Protein AF-A0A800IJS1-F1 (afdb_monomer)

Structure (mmCIF, N/CA/C/O backbone):
data_AF-A0A800IJS1-F1
#
_entry.id   AF-A0A800IJS1-F1
#
loop_
_atom_site.group_PDB
_atom_site.id
_atom_site.type_symbol
_atom_site.label_atom_id
_atom_site.label_alt_id
_atom_site.label_comp_id
_atom_site.label_asym_id
_atom_site.label_entity_id
_atom_site.label_seq_id
_atom_site.pdbx_PDB_ins_code
_atom_site.Cartn_x
_atom_site.Cartn_y
_atom_site.Cartn_z
_atom_site.occupancy
_atom_site.B_iso_or_equiv
_atom_site.auth_seq_id
_atom_site.auth_comp_id
_atom_site.auth_asym_id
_atom_site.auth_atom_id
_atom_site.pdbx_PDB_model_num
ATOM 1 N N . MET A 1 1 ? 24.158 -1.581 7.066 1.00 62.97 1 MET A N 1
ATOM 2 C CA . MET A 1 1 ? 23.705 -1.532 5.658 1.00 62.97 1 MET A CA 1
ATOM 3 C C . MET A 1 1 ? 22.192 -1.663 5.660 1.00 62.97 1 MET A C 1
ATOM 5 O O . MET A 1 1 ? 21.713 -2.561 6.341 1.00 62.97 1 MET A O 1
ATOM 9 N N . LYS A 1 2 ? 21.444 -0.762 5.008 1.00 78.00 2 LYS A N 1
ATOM 10 C CA . LYS A 1 2 ? 19.976 -0.873 4.943 1.00 78.00 2 LYS A CA 1
ATOM 11 C C . LYS A 1 2 ? 19.574 -1.868 3.871 1.00 78.00 2 LYS A C 1
ATOM 13 O O . LYS A 1 2 ? 20.180 -1.899 2.805 1.00 78.00 2 LYS A O 1
ATOM 18 N N . GLN A 1 3 ? 18.594 -2.695 4.190 1.00 82.25 3 GLN A N 1
ATOM 19 C CA . GLN A 1 3 ? 18.134 -3.783 3.342 1.00 82.25 3 GLN A CA 1
ATOM 20 C C . GLN A 1 3 ? 16.615 -3.747 3.241 1.00 82.25 3 GLN A C 1
ATOM 22 O O . GLN A 1 3 ? 15.943 -3.192 4.114 1.00 82.25 3 GLN A O 1
ATOM 27 N N . ILE A 1 4 ? 16.086 -4.373 2.197 1.00 83.12 4 ILE A N 1
ATOM 28 C CA . ILE A 1 4 ? 14.656 -4.581 2.003 1.00 83.12 4 ILE A CA 1
ATOM 29 C C . ILE A 1 4 ? 14.383 -6.044 1.655 1.00 83.12 4 ILE A C 1
ATOM 31 O O . ILE A 1 4 ? 15.203 -6.693 1.009 1.00 83.12 4 ILE A O 1
ATOM 35 N N . LYS A 1 5 ? 13.265 -6.581 2.150 1.00 77.31 5 LYS A N 1
ATOM 36 C CA . LYS A 1 5 ? 12.743 -7.895 1.772 1.00 77.31 5 LYS A CA 1
ATOM 37 C C . LYS A 1 5 ? 11.704 -7.713 0.682 1.00 77.31 5 LYS A C 1
ATOM 39 O O . LYS A 1 5 ? 10.753 -6.957 0.892 1.00 77.31 5 LYS A O 1
ATOM 44 N N . ASN A 1 6 ? 11.855 -8.455 -0.405 1.00 77.12 6 ASN A N 1
ATOM 45 C CA . ASN A 1 6 ? 10.901 -8.459 -1.504 1.00 77.12 6 ASN A CA 1
ATOM 46 C C . ASN A 1 6 ? 9.979 -9.663 -1.360 1.00 77.12 6 ASN A C 1
ATOM 48 O O . ASN A 1 6 ? 10.431 -10.794 -1.178 1.00 77.12 6 ASN A O 1
ATOM 52 N N . PHE A 1 7 ? 8.679 -9.406 -1.412 1.00 81.81 7 PHE A N 1
ATOM 53 C CA . PHE A 1 7 ? 7.652 -10.430 -1.418 1.00 81.81 7 PHE A CA 1
ATOM 54 C C . PHE A 1 7 ? 6.857 -10.335 -2.710 1.00 81.81 7 PHE A C 1
ATOM 56 O O . PHE A 1 7 ? 6.497 -9.242 -3.153 1.00 81.81 7 PHE A O 1
ATOM 63 N N . VAL A 1 8 ? 6.556 -11.495 -3.282 1.00 81.94 8 VAL A N 1
ATOM 64 C CA . VAL A 1 8 ? 5.794 -11.612 -4.518 1.00 81.94 8 VAL A CA 1
ATOM 65 C C . VAL A 1 8 ? 4.477 -12.333 -4.261 1.00 81.94 8 VAL A C 1
ATOM 67 O O . VAL A 1 8 ? 4.431 -13.363 -3.583 1.00 81.94 8 VAL A O 1
ATOM 70 N N . PHE A 1 9 ? 3.397 -11.792 -4.812 1.00 79.75 9 PHE A N 1
ATOM 71 C CA . PHE A 1 9 ? 2.074 -12.396 -4.798 1.00 79.75 9 PHE A CA 1
ATOM 72 C C . PHE A 1 9 ? 1.589 -12.576 -6.238 1.00 79.75 9 PHE A C 1
ATOM 74 O O . PHE A 1 9 ? 1.430 -11.605 -6.978 1.00 79.75 9 PHE A O 1
ATOM 81 N N . ASN A 1 10 ? 1.376 -13.826 -6.649 1.00 80.19 10 ASN A N 1
ATOM 82 C CA . ASN A 1 10 ? 0.852 -14.133 -7.980 1.00 80.19 10 ASN A CA 1
ATOM 83 C C . ASN A 1 10 ? -0.671 -13.961 -7.968 1.00 80.19 10 ASN A C 1
ATOM 85 O O . ASN A 1 10 ? -1.360 -14.610 -7.185 1.00 80.19 10 ASN A O 1
ATOM 89 N N . LEU A 1 11 ? -1.207 -13.107 -8.842 1.00 73.75 11 LEU A N 1
ATOM 90 C CA . LEU A 1 11 ? -2.621 -12.712 -8.835 1.00 73.75 11 LEU A CA 1
ATOM 91 C C . LEU A 1 11 ? -3.512 -13.509 -9.807 1.00 73.75 11 LEU A 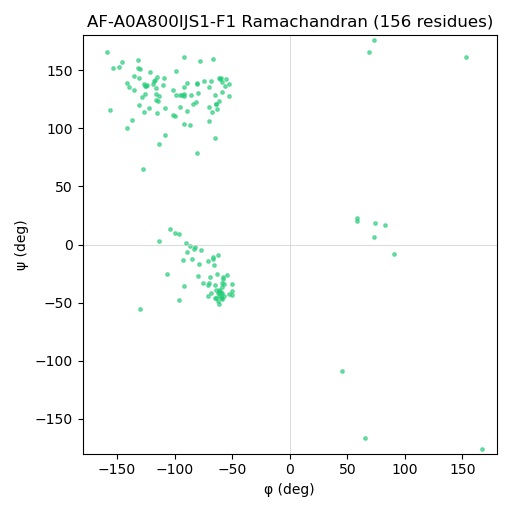C 1
ATOM 93 O O . LEU A 1 11 ? -4.679 -13.148 -9.987 1.00 73.75 11 LEU A O 1
ATOM 97 N N . ARG A 1 12 ? -2.998 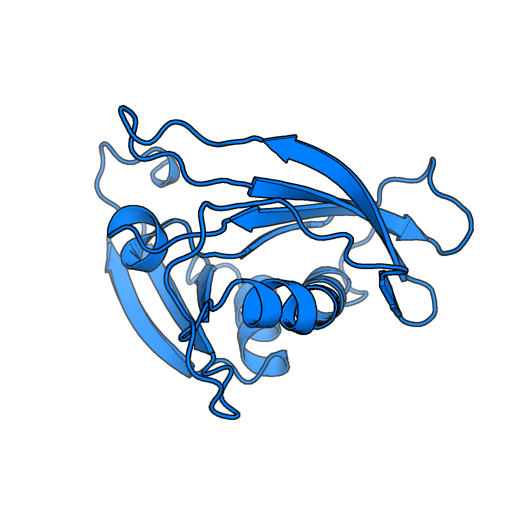-14.583 -10.418 1.00 70.81 12 ARG A N 1
ATOM 98 C CA . ARG A 1 12 ? -3.615 -15.281 -11.563 1.00 70.81 12 ARG A CA 1
ATOM 99 C C . ARG A 1 12 ? -4.997 -15.898 -11.305 1.00 70.81 12 ARG A C 1
ATOM 101 O O . ARG A 1 12 ? -5.116 -16.814 -10.505 1.00 70.81 12 ARG A O 1
ATOM 108 N N . ASP A 1 13 ? -5.954 -15.472 -12.135 1.00 50.06 13 ASP A N 1
ATOM 109 C CA . ASP A 1 13 ? -6.695 -16.306 -13.098 1.00 50.06 13 ASP A CA 1
ATOM 110 C C . ASP A 1 13 ? -6.601 -15.589 -14.463 1.00 50.06 13 ASP A C 1
ATOM 112 O O . ASP A 1 13 ? -6.815 -14.378 -14.541 1.00 50.06 13 ASP A O 1
ATOM 116 N N . ARG A 1 14 ? -6.161 -16.279 -15.527 1.00 49.00 14 ARG A N 1
ATOM 117 C CA . ARG A 1 14 ? -5.741 -15.635 -16.792 1.00 49.00 14 ARG A CA 1
ATOM 118 C C . ARG A 1 14 ? -6.900 -14.913 -17.497 1.00 49.00 14 ARG A C 1
ATOM 120 O O . ARG A 1 14 ? -7.832 -15.560 -17.964 1.00 49.00 14 ARG A O 1
ATOM 127 N N . GLN A 1 15 ? -6.753 -13.606 -17.718 1.00 48.84 15 GLN A N 1
ATOM 128 C CA . GLN A 1 15 ? -7.407 -12.890 -18.817 1.00 48.84 15 GLN A CA 1
ATOM 129 C C . GLN A 1 15 ? -6.354 -12.161 -19.657 1.00 48.84 15 GLN A C 1
ATOM 131 O O . GLN A 1 15 ? -5.424 -11.563 -19.121 1.00 48.84 15 GLN A O 1
ATOM 136 N N . GLU A 1 16 ? -6.490 -12.239 -20.982 1.00 46.19 16 GLU A N 1
ATOM 137 C CA . GLU A 1 16 ? -5.657 -11.498 -21.931 1.00 46.19 16 GLU A CA 1
ATOM 138 C C . GLU A 1 16 ? -5.865 -9.991 -21.763 1.00 46.19 16 GLU A C 1
ATOM 140 O O . GLU A 1 16 ? -6.947 -9.454 -22.013 1.00 46.19 16 GLU A O 1
ATOM 145 N N . ILE A 1 17 ? -4.804 -9.292 -21.376 1.00 53.16 17 ILE A N 1
ATOM 146 C CA . ILE A 1 17 ? -4.813 -7.840 -21.252 1.00 53.16 17 ILE A CA 1
ATOM 147 C C . ILE A 1 17 ? -4.466 -7.254 -22.615 1.00 53.16 17 ILE A C 1
ATOM 149 O O . ILE A 1 17 ? -3.312 -7.249 -23.036 1.00 53.16 17 ILE A O 1
ATOM 153 N N . LYS A 1 18 ? -5.480 -6.757 -23.324 1.00 47.09 18 LYS A N 1
ATOM 154 C CA . LYS A 1 18 ? -5.279 -5.963 -24.541 1.00 47.09 18 LYS A CA 1
ATOM 155 C C . LYS A 1 18 ? -4.698 -4.601 -24.155 1.00 47.09 18 LYS A C 1
ATOM 157 O O . LYS A 1 18 ? -5.187 -3.973 -23.217 1.00 47.09 18 LYS A O 1
ATOM 162 N N . SER A 1 19 ? -3.681 -4.132 -24.880 1.00 52.31 19 SER A N 1
ATOM 163 C CA . SER A 1 19 ? -3.033 -2.836 -24.642 1.00 52.31 19 SER A CA 1
ATOM 164 C C . SER A 1 19 ? -4.013 -1.681 -24.897 1.00 52.31 19 SER A C 1
ATOM 166 O O . SER A 1 19 ? -4.163 -1.202 -26.020 1.00 52.31 19 SER A O 1
ATOM 168 N N . SER A 1 20 ? -4.711 -1.252 -23.850 1.00 58.97 20 SER A N 1
ATOM 169 C CA . SER A 1 20 ? -5.534 -0.042 -23.824 1.00 58.97 20 SER A CA 1
ATOM 170 C C . SER A 1 20 ? -4.741 1.083 -23.155 1.00 58.97 20 SER A C 1
ATOM 172 O O . SER A 1 20 ? -3.951 0.798 -22.251 1.00 58.97 20 SER A O 1
ATOM 174 N N . PRO A 1 21 ? -4.948 2.362 -23.527 1.00 75.75 21 PRO A N 1
ATOM 175 C CA . PRO A 1 21 ? -4.428 3.476 -22.739 1.00 75.75 21 PRO A CA 1
ATOM 176 C C . PRO A 1 21 ? -4.866 3.339 -21.274 1.00 75.75 21 PRO A C 1
ATOM 178 O O . PRO A 1 21 ? -6.017 2.977 -21.002 1.00 75.75 21 PRO A O 1
ATOM 181 N N . PHE A 1 22 ? -3.944 3.623 -20.349 1.00 85.62 22 PHE A N 1
ATOM 182 C CA . PHE A 1 22 ? -4.210 3.580 -18.913 1.00 85.62 22 PHE A CA 1
ATOM 183 C C . PHE A 1 22 ? -5.386 4.494 -18.557 1.00 85.62 22 PHE A C 1
ATOM 185 O O . PHE A 1 22 ? -5.476 5.633 -19.023 1.00 85.62 22 PHE A O 1
ATOM 192 N N . ARG A 1 23 ? -6.280 3.994 -17.705 1.00 91.00 23 ARG A N 1
ATOM 193 C CA . ARG A 1 23 ? -7.368 4.762 -17.104 1.00 91.00 23 ARG A CA 1
ATOM 194 C C . ARG A 1 23 ? -7.536 4.321 -15.668 1.00 91.00 23 ARG A C 1
ATOM 196 O O . ARG A 1 23 ? -7.506 3.122 -15.390 1.00 91.00 23 ARG A O 1
ATOM 203 N N . PHE A 1 24 ? -7.769 5.279 -14.779 1.00 95.00 24 PHE A N 1
ATOM 204 C CA . PHE A 1 24 ? -8.201 4.951 -13.433 1.00 95.00 24 PHE A CA 1
ATOM 205 C C . PHE A 1 24 ? -9.534 4.193 -13.476 1.00 95.00 24 PHE A C 1
ATOM 207 O O . PHE A 1 24 ? -10.390 4.455 -14.324 1.00 95.00 24 PHE A O 1
ATOM 214 N N . ARG A 1 25 ? -9.670 3.217 -12.583 1.00 94.56 25 ARG A N 1
ATOM 215 C CA . ARG A 1 25 ? -10.867 2.404 -12.389 1.00 94.56 25 ARG A CA 1
ATOM 216 C C . ARG A 1 25 ? -11.487 2.804 -11.064 1.00 94.56 25 ARG A C 1
ATOM 218 O O . ARG A 1 25 ? -10.760 3.057 -10.108 1.00 94.56 25 ARG A O 1
ATOM 225 N N . ASP A 1 26 ? -12.809 2.820 -11.023 1.00 94.62 26 ASP A N 1
ATOM 226 C CA . ASP A 1 26 ? -13.537 2.904 -9.765 1.00 94.62 26 ASP A CA 1
ATOM 227 C C . ASP A 1 26 ? -13.373 1.567 -9.016 1.00 94.62 26 ASP A C 1
ATOM 229 O O . ASP A 1 26 ? -13.738 0.525 -9.574 1.00 94.62 26 ASP A O 1
ATOM 233 N N . PRO A 1 27 ? -12.773 1.550 -7.811 1.00 94.06 27 PRO A N 1
ATOM 234 C CA . PRO A 1 27 ? -12.673 0.331 -7.016 1.00 94.06 27 PRO A CA 1
ATOM 235 C C . PRO A 1 27 ? -14.013 -0.127 -6.430 1.00 94.06 27 PRO A C 1
ATOM 237 O O . PRO A 1 27 ? -14.096 -1.263 -5.966 1.00 94.06 27 PRO A O 1
ATOM 240 N N . GLY A 1 28 ? -15.040 0.728 -6.430 1.00 94.75 28 GLY A N 1
ATOM 241 C CA . GLY A 1 28 ? -16.236 0.525 -5.624 1.00 94.75 28 GLY A CA 1
ATOM 242 C C . GLY A 1 28 ? -15.936 0.599 -4.118 1.00 94.75 28 GLY A C 1
ATOM 243 O O . GLY A 1 28 ? -14.862 1.052 -3.711 1.00 94.75 28 GLY A O 1
ATOM 244 N N . PRO A 1 29 ? -16.883 0.167 -3.267 1.00 96.12 29 PRO A N 1
ATOM 245 C CA . PRO A 1 29 ? -16.686 0.138 -1.822 1.00 96.12 29 PRO A CA 1
ATOM 246 C C . PRO A 1 29 ? -15.579 -0.842 -1.423 1.00 96.12 29 PRO A C 1
ATOM 248 O O . PRO A 1 29 ? -15.612 -2.017 -1.789 1.00 96.12 29 PRO A O 1
ATOM 251 N N . LEU A 1 30 ? -14.628 -0.365 -0.624 1.00 97.75 30 LEU A N 1
ATOM 252 C CA . LEU A 1 30 ? -13.538 -1.163 -0.072 1.00 97.75 30 LEU A CA 1
ATOM 253 C C . LEU A 1 30 ? -13.702 -1.247 1.445 1.00 97.75 30 LEU A C 1
ATOM 255 O O . LEU A 1 30 ? -13.152 -0.431 2.182 1.00 97.75 30 LEU A O 1
ATOM 259 N N . VAL A 1 31 ? -14.491 -2.220 1.896 1.00 97.94 31 VAL A N 1
ATOM 260 C CA . VAL A 1 31 ? -14.869 -2.390 3.304 1.00 97.94 31 VAL A CA 1
ATOM 261 C C . VAL A 1 31 ? -14.534 -3.799 3.770 1.00 97.94 31 VAL A C 1
ATOM 263 O O . VAL A 1 31 ? -14.816 -4.774 3.075 1.00 97.94 31 VAL A O 1
ATOM 266 N N . ASP A 1 32 ? -13.967 -3.892 4.965 1.00 97.38 32 ASP A N 1
ATOM 267 C CA . ASP A 1 32 ? -13.746 -5.132 5.700 1.00 97.38 32 ASP A CA 1
ATOM 268 C C . ASP A 1 32 ? -14.133 -4.876 7.159 1.00 97.38 32 ASP A C 1
ATOM 270 O O . ASP A 1 32 ? -13.412 -4.163 7.846 1.00 97.38 32 ASP A O 1
ATOM 274 N N . ASP A 1 33 ? -15.262 -5.416 7.622 1.00 96.56 33 ASP A N 1
ATOM 275 C CA . ASP A 1 33 ? -15.805 -5.243 8.983 1.00 96.56 33 ASP A CA 1
ATOM 276 C C . ASP A 1 33 ? -15.771 -3.778 9.483 1.00 96.56 33 ASP A C 1
ATOM 278 O O . ASP A 1 33 ? -16.510 -2.930 8.983 1.00 96.56 33 ASP A O 1
ATOM 282 N N . ASP A 1 34 ? -14.897 -3.451 10.437 1.00 96.88 34 ASP A N 1
ATOM 283 C CA . ASP A 1 34 ? -14.736 -2.115 11.023 1.00 96.88 34 ASP A CA 1
ATOM 284 C C . ASP A 1 34 ? -13.846 -1.144 10.220 1.00 96.88 34 ASP A C 1
ATOM 286 O O . ASP A 1 34 ? -13.715 0.021 10.606 1.00 96.88 34 ASP A O 1
ATOM 290 N N . LEU A 1 35 ? -13.242 -1.591 9.117 1.00 98.25 35 LEU A N 1
ATOM 291 C CA . LEU A 1 35 ? -12.297 -0.842 8.289 1.00 98.25 35 LEU A CA 1
ATOM 292 C C . LEU A 1 35 ? -12.904 -0.483 6.926 1.00 98.25 35 LEU A C 1
ATOM 294 O O . LEU A 1 35 ? -13.462 -1.325 6.227 1.00 98.25 35 LEU A O 1
ATOM 298 N N . GLU A 1 36 ? -12.674 0.753 6.494 1.00 98.31 36 GLU A N 1
ATOM 299 C CA . GLU A 1 36 ? -12.973 1.251 5.153 1.00 98.31 36 GLU A CA 1
ATOM 300 C C . GLU A 1 36 ? -11.720 1.890 4.528 1.00 98.31 36 GLU A C 1
ATOM 302 O O . GLU A 1 36 ? -10.970 2.606 5.199 1.00 98.31 36 GLU A O 1
ATOM 307 N N . LEU A 1 37 ? -11.484 1.632 3.238 1.00 98.44 37 LEU A N 1
ATOM 308 C CA . LEU A 1 37 ? -10.505 2.361 2.433 1.00 98.44 37 LEU A CA 1
ATOM 309 C C . LEU A 1 37 ? -11.204 3.423 1.587 1.00 98.44 37 LEU A C 1
ATOM 311 O O . LEU A 1 37 ? -11.870 3.118 0.598 1.00 98.44 37 LEU A O 1
ATOM 315 N N . VAL A 1 38 ? -10.976 4.686 1.932 1.00 97.88 38 VAL A N 1
ATOM 316 C CA . VAL A 1 38 ? -11.527 5.832 1.205 1.00 97.88 38 VAL A CA 1
ATOM 317 C C . VAL A 1 38 ? -10.499 6.321 0.192 1.00 97.88 38 VAL A C 1
ATOM 319 O O . VAL A 1 38 ? -9.408 6.739 0.577 1.00 97.88 38 VAL A O 1
ATOM 322 N N . LEU A 1 39 ? -10.830 6.286 -1.103 1.00 97.62 39 LEU A N 1
ATOM 323 C CA . LEU A 1 39 ? -9.980 6.843 -2.160 1.00 97.62 39 LEU A CA 1
ATOM 324 C C . LEU A 1 39 ? -9.926 8.369 -2.028 1.00 97.62 39 LEU A C 1
ATOM 326 O O . LEU A 1 39 ? -10.930 9.048 -2.230 1.00 97.62 39 LEU A O 1
ATOM 330 N N . THR A 1 40 ? -8.755 8.914 -1.706 1.00 96.94 40 THR A N 1
ATOM 331 C CA . THR A 1 40 ? -8.578 10.355 -1.474 1.00 96.94 40 THR A CA 1
ATOM 332 C C . THR A 1 40 ? -7.846 11.061 -2.600 1.00 96.94 40 THR A C 1
ATOM 334 O O . THR A 1 40 ? -8.025 12.265 -2.780 1.00 96.94 40 THR A O 1
ATOM 337 N N . ASN A 1 41 ? -7.020 10.345 -3.366 1.00 96.31 41 ASN A N 1
ATOM 338 C CA . ASN A 1 41 ? -6.285 10.939 -4.474 1.00 96.31 41 ASN A CA 1
ATOM 339 C C . ASN A 1 41 ? -5.936 9.911 -5.559 1.00 96.31 41 ASN A C 1
ATOM 341 O O . ASN A 1 41 ? -5.734 8.727 -5.284 1.00 96.31 41 ASN A O 1
ATOM 345 N N . MET A 1 42 ? -5.812 10.394 -6.793 1.00 95.88 42 MET A N 1
ATOM 346 C CA . MET A 1 42 ? -5.312 9.652 -7.945 1.00 95.88 42 MET A CA 1
ATOM 347 C C . MET A 1 42 ? -4.254 10.497 -8.645 1.00 95.88 42 MET A C 1
ATOM 349 O O . MET A 1 42 ? -4.526 11.605 -9.101 1.00 95.88 42 MET A O 1
ATOM 353 N N . GLN A 1 43 ? -3.039 9.972 -8.737 1.00 93.56 43 GLN A N 1
ATOM 354 C CA . GLN A 1 43 ? -1.916 10.660 -9.363 1.00 93.56 43 GLN A CA 1
ATOM 355 C C . GLN A 1 43 ? -1.601 9.978 -10.683 1.00 93.56 43 GLN A C 1
ATOM 357 O O . GLN A 1 43 ? -1.226 8.813 -10.675 1.00 93.56 43 GLN A O 1
ATOM 362 N N . SER A 1 44 ? -1.736 10.678 -11.810 1.00 86.25 44 SER A N 1
ATOM 363 C CA . SER A 1 44 ? -1.570 10.106 -13.160 1.00 86.25 44 SER A CA 1
ATOM 364 C C . SER A 1 44 ? -0.167 9.563 -13.468 1.00 86.25 44 SER A C 1
ATOM 366 O O . SER A 1 44 ? 0.014 8.913 -14.495 1.00 86.25 44 SER A O 1
ATOM 368 N N . GLY A 1 45 ? 0.814 9.807 -12.596 1.00 80.25 45 GLY A N 1
ATOM 369 C CA . GLY A 1 45 ? 2.220 9.501 -12.839 1.00 80.25 45 GLY A CA 1
ATOM 370 C C . GLY A 1 45 ? 2.868 10.461 -13.840 1.00 80.25 45 GLY A C 1
ATOM 371 O O . GLY A 1 45 ? 2.222 11.331 -14.423 1.00 80.25 45 GLY A O 1
ATOM 372 N N . ASP A 1 46 ? 4.169 10.286 -14.033 1.00 77.56 46 ASP A N 1
ATOM 373 C CA . ASP A 1 46 ? 4.968 10.954 -15.057 1.00 77.56 46 ASP A CA 1
ATOM 374 C C . ASP A 1 46 ? 5.975 9.933 -15.609 1.00 77.56 46 ASP A C 1
ATOM 376 O O . ASP A 1 46 ? 7.018 9.684 -14.991 1.00 77.56 46 ASP A O 1
ATOM 380 N N . PRO A 1 47 ? 5.695 9.341 -16.784 1.00 68.19 47 PRO A N 1
ATOM 381 C CA . PRO A 1 47 ? 6.584 8.370 -17.408 1.00 68.19 47 PRO A CA 1
ATOM 382 C C . PRO A 1 47 ? 7.995 8.911 -17.669 1.00 68.19 47 PRO A C 1
ATOM 384 O O . PRO A 1 47 ? 8.952 8.140 -17.648 1.00 68.19 47 PRO A O 1
ATOM 387 N N . ARG A 1 48 ? 8.160 10.229 -17.869 1.00 70.75 48 ARG A N 1
ATOM 388 C CA . ARG A 1 48 ? 9.478 10.853 -18.090 1.00 70.75 48 ARG A CA 1
ATOM 389 C C . ARG A 1 48 ? 10.335 10.821 -16.829 1.00 70.75 48 ARG A C 1
ATOM 391 O O . ARG A 1 48 ? 11.556 10.760 -16.922 1.00 70.75 48 ARG A O 1
ATOM 398 N N . GLN A 1 49 ? 9.687 10.814 -15.668 1.00 67.25 49 GLN A N 1
ATOM 399 C CA . GLN A 1 49 ? 10.314 10.699 -14.352 1.00 67.25 49 GLN A CA 1
ATOM 400 C C . GLN A 1 49 ? 10.230 9.272 -13.789 1.00 67.25 49 GLN A C 1
ATOM 402 O O . GLN A 1 49 ? 10.558 9.049 -12.628 1.00 67.25 49 GLN A O 1
ATOM 407 N N . ARG A 1 50 ? 9.804 8.293 -14.606 1.00 68.50 50 ARG A N 1
ATOM 408 C CA . ARG A 1 50 ? 9.553 6.897 -14.199 1.00 68.50 50 ARG A CA 1
ATOM 409 C C . ARG A 1 50 ? 8.512 6.762 -13.075 1.00 68.50 50 ARG A C 1
ATOM 411 O O . ARG A 1 50 ? 8.479 5.746 -12.382 1.00 68.50 50 ARG A O 1
ATOM 418 N N . TYR A 1 51 ? 7.643 7.758 -12.908 1.00 81.00 51 TYR A N 1
ATOM 419 C CA . 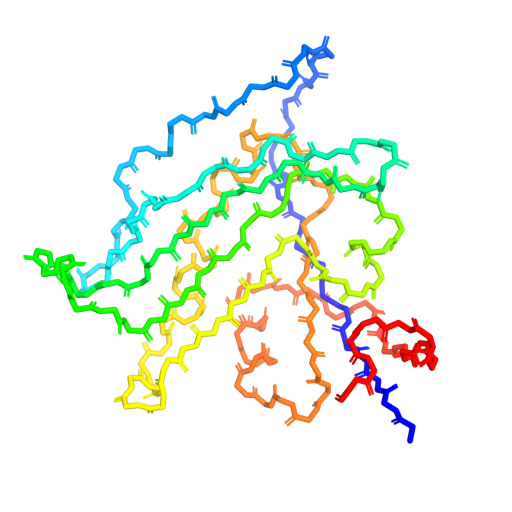TYR A 1 51 ? 6.511 7.683 -11.995 1.00 81.00 51 TYR A CA 1
ATOM 420 C C . TYR A 1 51 ? 5.329 7.024 -12.687 1.00 81.00 51 TYR A C 1
ATOM 422 O O . TYR A 1 51 ? 4.910 7.428 -13.772 1.00 81.00 51 TYR A O 1
ATOM 430 N N . VAL A 1 52 ? 4.778 6.015 -12.029 1.00 91.00 52 VAL A N 1
ATOM 431 C CA . VAL A 1 52 ? 3.584 5.307 -12.483 1.00 91.00 52 VAL A CA 1
ATOM 432 C C . VAL A 1 52 ? 2.329 5.938 -11.879 1.00 91.00 52 VAL A C 1
ATOM 434 O O . VAL A 1 52 ? 2.438 6.638 -10.870 1.00 91.00 52 VAL A O 1
ATOM 437 N N . PRO A 1 53 ? 1.138 5.695 -12.446 1.00 94.88 53 PRO A N 1
ATOM 438 C CA . PRO A 1 53 ? -0.107 6.079 -11.803 1.00 94.88 53 PRO A CA 1
ATOM 439 C C . PRO A 1 53 ? -0.254 5.505 -10.387 1.00 94.88 53 PRO A C 1
ATOM 441 O O . PRO A 1 53 ? 0.124 4.359 -10.142 1.00 94.88 53 PRO A O 1
ATOM 444 N N . VAL A 1 54 ? -0.831 6.266 -9.456 1.00 95.75 54 VAL A N 1
ATOM 445 C CA . VAL A 1 54 ? -0.986 5.856 -8.051 1.00 95.75 54 VAL A CA 1
ATOM 446 C C . VAL A 1 54 ? -2.389 6.166 -7.538 1.00 95.75 54 VAL A C 1
ATOM 448 O O . VAL A 1 54 ? -2.876 7.282 -7.708 1.00 95.75 54 VAL A O 1
ATOM 451 N N . TYR A 1 55 ? -3.011 5.200 -6.863 1.00 97.94 55 TYR A N 1
ATOM 452 C CA . TYR A 1 55 ? -4.168 5.428 -5.995 1.00 97.94 55 TYR A CA 1
ATOM 453 C C . TYR A 1 55 ? -3.697 5.668 -4.564 1.00 97.94 55 TYR A C 1
ATOM 455 O O . TYR A 1 55 ? -2.860 4.913 -4.064 1.00 97.94 55 TYR A O 1
ATOM 463 N N . ILE A 1 56 ? -4.257 6.673 -3.897 1.00 97.81 56 ILE A N 1
ATOM 464 C CA . ILE A 1 56 ? -4.013 6.953 -2.481 1.00 97.81 56 ILE A CA 1
ATOM 465 C C . ILE A 1 56 ? -5.319 6.781 -1.715 1.00 97.81 56 ILE A C 1
ATOM 467 O O . ILE A 1 56 ? -6.317 7.428 -2.029 1.00 97.81 56 ILE A O 1
ATOM 471 N N . PHE A 1 57 ? -5.290 5.924 -0.702 1.00 98.38 57 PHE A N 1
ATOM 472 C CA . PHE A 1 57 ? -6.421 5.620 0.160 1.00 98.38 57 PHE A CA 1
ATOM 473 C C . PHE A 1 57 ? -6.115 6.010 1.599 1.00 98.38 57 PHE A C 1
ATOM 475 O O . PHE A 1 57 ? -5.016 5.749 2.091 1.00 98.38 57 PHE A O 1
ATOM 482 N N . HIS A 1 58 ? -7.101 6.557 2.299 1.00 98.44 58 HIS A N 1
ATOM 483 C CA . HIS A 1 58 ? -7.087 6.603 3.757 1.00 98.44 58 HIS A CA 1
ATOM 484 C C . HIS A 1 58 ? -7.728 5.341 4.324 1.00 98.44 58 HIS A C 1
ATOM 486 O O . HIS A 1 58 ? -8.755 4.889 3.826 1.00 98.44 58 HIS A O 1
ATOM 492 N N . MET A 1 59 ? -7.131 4.8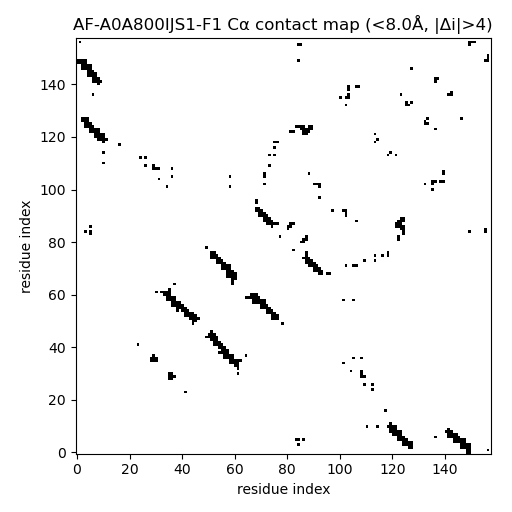05 5.385 1.00 98.50 59 MET A N 1
ATOM 493 C CA . MET A 1 59 ? -7.751 3.800 6.244 1.00 98.50 59 MET A CA 1
ATOM 494 C C . MET A 1 59 ? -8.621 4.528 7.265 1.00 98.50 59 MET A C 1
ATOM 496 O O . MET A 1 59 ? -8.096 5.342 8.029 1.00 98.50 59 MET A O 1
ATOM 500 N N . THR A 1 60 ? -9.918 4.248 7.303 1.00 98.44 60 THR A N 1
ATOM 501 C CA . THR A 1 60 ? -10.860 4.898 8.224 1.00 98.44 60 THR A CA 1
ATOM 502 C C . THR A 1 60 ? -11.738 3.864 8.921 1.00 98.44 60 THR A C 1
ATOM 504 O O . THR A 1 60 ? -11.983 2.803 8.346 1.00 98.44 60 THR A O 1
ATOM 507 N N . PRO A 1 61 ? -12.233 4.121 10.145 1.00 97.94 61 PRO A N 1
ATOM 508 C CA . PRO A 1 61 ? -13.291 3.299 10.706 1.00 97.94 61 PRO A CA 1
ATOM 509 C C . PRO A 1 61 ? -14.532 3.392 9.817 1.00 97.94 61 PRO A C 1
ATOM 511 O O . PRO A 1 61 ? -14.846 4.481 9.322 1.00 97.94 61 PRO A O 1
ATOM 514 N N . LEU A 1 62 ? -15.260 2.288 9.665 1.00 97.19 62 LEU A N 1
ATOM 515 C CA . LEU A 1 62 ? -16.481 2.253 8.864 1.00 97.19 62 LEU A CA 1
ATOM 516 C C . LEU A 1 62 ? -17.458 3.359 9.299 1.00 97.19 62 LEU A C 1
ATOM 518 O O . LEU A 1 62 ? -17.772 3.511 10.485 1.00 97.19 62 LEU A O 1
ATOM 522 N N . GLY A 1 63 ? -17.914 4.162 8.333 1.00 94.94 63 GLY A N 1
ATOM 523 C CA . GLY A 1 63 ? -18.865 5.252 8.569 1.00 94.94 63 GLY A CA 1
ATOM 524 C C . GLY A 1 63 ? -18.284 6.483 9.278 1.00 94.94 63 GLY A C 1
ATOM 525 O O . GLY A 1 63 ? -19.034 7.404 9.604 1.00 94.94 63 GLY A O 1
ATOM 526 N N . ARG A 1 64 ? -16.965 6.538 9.516 1.00 96.25 64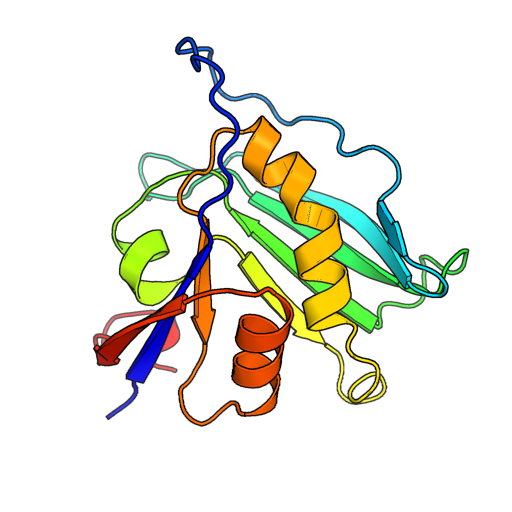 ARG A N 1
ATOM 527 C CA . ARG A 1 64 ? -16.269 7.695 10.112 1.00 96.25 64 ARG A CA 1
ATOM 528 C C . ARG A 1 64 ? -15.073 8.139 9.258 1.00 96.25 64 ARG A C 1
ATOM 530 O O . ARG A 1 64 ? -13.934 8.098 9.729 1.00 96.25 64 ARG A O 1
ATOM 537 N N . PRO A 1 65 ? -15.304 8.629 8.026 1.00 91.00 65 PRO A N 1
ATOM 538 C CA . PRO A 1 65 ? -14.233 8.928 7.073 1.00 91.00 65 PRO A CA 1
ATOM 539 C C . PRO A 1 65 ? -13.319 10.095 7.492 1.00 91.00 65 PRO A C 1
ATOM 541 O O . PRO A 1 65 ? -12.255 10.287 6.910 1.00 91.00 65 PRO A O 1
ATOM 544 N N . GLN A 1 66 ? -13.695 10.881 8.509 1.00 94.12 66 GLN A N 1
ATOM 545 C CA . GLN A 1 66 ? -12.839 11.938 9.067 1.00 94.12 66 GLN A CA 1
ATOM 546 C C . GLN A 1 66 ? -11.752 11.395 10.011 1.00 94.12 66 GLN A C 1
ATOM 548 O O . GLN A 1 66 ? -10.797 12.107 10.318 1.00 94.12 66 GLN A O 1
ATOM 553 N N . THR A 1 67 ? -11.879 10.155 10.494 1.00 97.12 67 THR A N 1
ATOM 554 C CA . THR A 1 67 ? -10.879 9.523 11.360 1.00 97.12 67 THR A CA 1
ATOM 555 C C . THR A 1 67 ? -9.886 8.738 10.511 1.00 97.12 67 THR A C 1
ATOM 557 O O . THR A 1 67 ? -10.183 7.638 10.058 1.00 97.12 67 THR A O 1
ATOM 560 N N . VAL A 1 68 ? -8.687 9.289 10.315 1.00 97.62 68 VAL A N 1
ATOM 561 C CA . VAL A 1 68 ? -7.619 8.638 9.543 1.00 97.62 68 VAL A CA 1
ATOM 562 C C . VAL A 1 68 ? -6.768 7.764 10.466 1.00 97.62 68 VAL A C 1
ATOM 564 O O . VAL A 1 68 ? -6.090 8.263 11.360 1.00 97.62 68 VAL A O 1
ATOM 567 N N . MET A 1 69 ? -6.810 6.451 10.243 1.00 98.06 69 MET A N 1
ATOM 568 C CA . MET A 1 69 ? -6.023 5.441 10.968 1.00 98.06 69 MET A CA 1
ATOM 569 C C . MET A 1 69 ? -4.701 5.114 10.267 1.00 98.06 69 MET A C 1
ATOM 571 O O . MET A 1 69 ? -3.829 4.453 10.833 1.00 98.06 69 MET A O 1
ATOM 575 N N . GLY A 1 70 ? -4.560 5.535 9.014 1.00 97.56 70 GLY A N 1
ATOM 576 C CA . GLY A 1 70 ? -3.413 5.232 8.178 1.00 97.56 70 GLY A CA 1
ATOM 577 C C . GLY A 1 70 ? -3.667 5.559 6.714 1.00 97.56 70 GLY A C 1
ATOM 578 O O . GLY A 1 70 ? -4.728 6.061 6.341 1.00 97.56 70 GLY A O 1
ATOM 579 N N . GLN A 1 71 ? -2.687 5.236 5.879 1.00 98.06 71 GLN A N 1
ATOM 580 C CA . GLN A 1 71 ? -2.735 5.457 4.439 1.00 98.06 71 GLN A CA 1
ATOM 581 C C . GLN A 1 71 ? -2.221 4.225 3.699 1.00 98.06 71 GLN A C 1
ATOM 583 O O . GLN A 1 71 ? -1.272 3.575 4.144 1.00 98.06 71 GLN A O 1
ATOM 588 N N . LEU A 1 72 ? -2.810 3.942 2.541 1.00 97.75 72 LEU A N 1
ATOM 589 C CA . LEU A 1 72 ? -2.320 2.965 1.577 1.00 97.75 7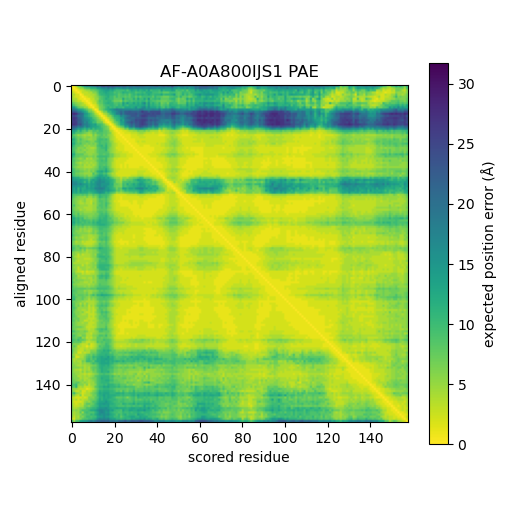2 LEU A CA 1
ATOM 590 C C . LEU A 1 72 ? -2.127 3.640 0.216 1.00 97.75 72 LEU A C 1
ATOM 592 O O . LEU A 1 72 ? -2.957 4.422 -0.234 1.00 97.75 72 LEU A O 1
ATOM 596 N N . SER A 1 73 ? -1.023 3.320 -0.446 1.00 97.00 73 SER A N 1
ATOM 597 C CA . SER A 1 73 ? -0.734 3.703 -1.824 1.00 97.00 73 SER A CA 1
ATOM 598 C C . SER A 1 73 ? -0.651 2.451 -2.691 1.00 97.00 73 SER A C 1
ATOM 600 O O . SER A 1 73 ? 0.067 1.517 -2.337 1.00 97.00 73 SER A O 1
ATOM 602 N N . LEU A 1 74 ? -1.374 2.440 -3.812 1.00 97.00 74 LEU A N 1
ATOM 603 C CA . LEU A 1 74 ? -1.300 1.395 -4.832 1.00 97.00 74 LEU A CA 1
ATOM 604 C C . LEU A 1 74 ? -0.750 1.996 -6.127 1.00 97.00 74 LEU A C 1
ATOM 606 O O . LEU A 1 74 ? -1.406 2.818 -6.765 1.00 97.00 74 LEU A O 1
ATOM 610 N N . ARG A 1 75 ? 0.451 1.573 -6.509 1.00 95.56 75 ARG A N 1
ATOM 611 C CA . ARG A 1 75 ? 1.187 1.996 -7.706 1.00 95.56 75 ARG A CA 1
ATOM 612 C C . ARG A 1 75 ? 0.863 1.048 -8.862 1.00 95.56 75 ARG A C 1
ATOM 614 O O . ARG A 1 75 ? 0.960 -0.166 -8.700 1.00 95.56 75 ARG A O 1
ATOM 621 N N . ILE A 1 76 ? 0.485 1.592 -10.018 1.00 94.19 76 ILE A N 1
ATOM 622 C CA . ILE A 1 76 ? 0.062 0.822 -11.193 1.00 94.19 76 ILE A CA 1
ATOM 623 C C . ILE A 1 76 ? 1.110 0.887 -12.296 1.00 94.19 76 ILE A C 1
ATOM 625 O O . ILE A 1 76 ? 1.101 1.789 -13.129 1.00 94.19 76 ILE A O 1
ATOM 629 N N . GLY A 1 77 ? 1.989 -0.104 -12.328 1.00 89.75 77 GLY A N 1
ATOM 630 C CA . GLY A 1 77 ? 2.946 -0.286 -13.407 1.00 89.75 77 GLY A CA 1
ATOM 631 C C . GLY A 1 77 ? 4.194 -1.012 -12.937 1.00 89.75 77 GLY A C 1
ATOM 632 O O . GLY A 1 77 ? 4.505 -1.034 -11.750 1.00 89.75 77 GLY A O 1
ATOM 633 N N . HIS A 1 78 ? 4.920 -1.559 -13.904 1.00 88.56 78 HIS A N 1
ATOM 634 C CA . HIS A 1 78 ? 6.146 -2.307 -13.678 1.00 88.56 78 HIS A CA 1
ATOM 635 C C . HIS A 1 78 ? 7.343 -1.418 -14.004 1.00 88.56 78 HIS A C 1
ATOM 637 O O . HIS A 1 78 ? 7.562 -1.038 -15.156 1.00 88.56 78 HIS A O 1
ATOM 643 N N . THR A 1 79 ? 8.102 -1.048 -12.977 1.00 88.50 79 THR A N 1
ATOM 644 C CA . THR A 1 79 ? 9.421 -0.432 -13.131 1.00 88.50 79 THR A CA 1
ATOM 645 C C . THR A 1 79 ? 10.401 -1.170 -12.239 1.00 88.50 79 THR A C 1
ATOM 647 O O . THR A 1 79 ? 10.016 -1.664 -11.182 1.00 88.50 79 THR A O 1
ATOM 650 N N . GLU A 1 80 ? 11.673 -1.195 -12.627 1.00 87.44 80 GLU A N 1
ATOM 651 C CA . GLU A 1 80 ? 12.741 -1.815 -11.831 1.00 87.44 80 GLU A CA 1
ATOM 652 C C . GLU A 1 80 ? 12.716 -1.334 -10.373 1.00 87.44 80 GLU A C 1
ATOM 654 O O . GLU A 1 80 ? 12.751 -2.130 -9.441 1.00 87.44 80 GLU A O 1
ATOM 659 N N . HIS A 1 81 ? 12.532 -0.027 -10.162 1.00 87.00 81 HIS A N 1
ATOM 660 C CA . HIS A 1 81 ? 12.458 0.541 -8.820 1.00 87.00 81 HIS A CA 1
ATOM 661 C C . HIS A 1 81 ? 11.235 0.052 -8.021 1.00 87.00 81 HIS A C 1
ATOM 663 O O . HIS A 1 81 ? 11.328 -0.122 -6.809 1.00 87.00 81 HIS A O 1
ATOM 669 N N . ILE A 1 82 ? 10.089 -0.188 -8.667 1.00 89.75 82 ILE A N 1
ATOM 670 C CA . ILE A 1 82 ? 8.898 -0.752 -8.011 1.00 89.75 82 ILE A CA 1
ATOM 671 C C . ILE A 1 82 ? 9.111 -2.218 -7.651 1.00 89.75 82 ILE A C 1
ATOM 673 O O . ILE A 1 82 ? 8.770 -2.623 -6.544 1.00 89.75 82 ILE A O 1
ATOM 677 N N . GLU A 1 83 ? 9.668 -3.005 -8.563 1.00 88.81 83 GLU A N 1
ATOM 678 C CA . GLU A 1 83 ? 9.847 -4.444 -8.363 1.00 88.81 83 GLU A CA 1
ATOM 679 C C . GLU A 1 83 ? 10.933 -4.741 -7.325 1.00 88.81 83 GLU A C 1
ATOM 681 O O . GLU A 1 83 ? 10.777 -5.660 -6.526 1.00 88.81 83 GLU A O 1
ATOM 686 N N . MET A 1 84 ? 11.987 -3.922 -7.282 1.00 84.94 84 MET A N 1
ATOM 687 C CA . MET A 1 84 ? 13.120 -4.134 -6.384 1.00 84.94 84 MET A CA 1
ATOM 688 C C . MET A 1 84 ? 12.996 -3.417 -5.037 1.00 84.94 84 MET A C 1
ATOM 690 O O . MET A 1 84 ? 13.458 -3.957 -4.035 1.00 84.94 84 MET A O 1
ATOM 694 N N . TYR A 1 85 ? 12.415 -2.212 -4.986 1.00 87.00 85 TYR A N 1
ATOM 695 C CA . TYR A 1 85 ? 12.536 -1.349 -3.802 1.00 87.00 85 TYR A CA 1
ATOM 696 C C . TYR A 1 85 ? 11.199 -0.811 -3.294 1.00 87.00 85 TYR A C 1
ATOM 698 O O . TYR A 1 85 ? 10.858 -1.009 -2.132 1.00 87.00 85 TYR A O 1
ATOM 706 N N . ALA A 1 86 ? 10.412 -0.131 -4.124 1.00 88.06 86 ALA A N 1
ATOM 707 C CA . ALA A 1 86 ? 9.227 0.575 -3.636 1.00 88.06 86 ALA A CA 1
ATOM 708 C C . ALA A 1 86 ? 8.006 -0.324 -3.396 1.00 88.06 86 ALA A C 1
ATOM 710 O O . ALA A 1 86 ? 7.144 0.035 -2.593 1.00 88.06 86 ALA A O 1
ATOM 711 N N . GLY A 1 87 ? 7.908 -1.446 -4.111 1.00 92.00 87 GLY A N 1
ATOM 712 C CA . GLY A 1 87 ? 6.708 -2.270 -4.160 1.00 92.00 87 GLY A CA 1
ATOM 713 C C . GLY A 1 87 ? 5.547 -1.598 -4.899 1.00 92.00 87 GLY A C 1
ATOM 714 O O . GLY A 1 87 ? 5.533 -0.393 -5.165 1.00 92.00 87 GLY A O 1
ATOM 715 N N . HIS A 1 88 ? 4.538 -2.398 -5.234 1.00 95.06 88 HIS A N 1
ATOM 716 C CA . HIS A 1 88 ? 3.260 -1.919 -5.759 1.00 95.06 88 HIS A CA 1
ATOM 717 C C . HIS A 1 88 ? 2.401 -1.318 -4.649 1.00 95.06 88 HIS A C 1
ATOM 719 O O . HIS A 1 88 ? 1.660 -0.368 -4.891 1.00 95.06 88 HIS A O 1
ATOM 725 N N . ILE A 1 89 ? 2.507 -1.858 -3.432 1.00 94.81 89 ILE A N 1
ATOM 726 C CA . ILE A 1 89 ? 1.755 -1.394 -2.270 1.00 94.81 89 ILE A CA 1
ATOM 727 C C . ILE A 1 89 ? 2.717 -0.804 -1.242 1.00 94.81 89 ILE A C 1
ATOM 729 O O . ILE A 1 89 ? 3.604 -1.497 -0.749 1.00 94.81 89 ILE A O 1
ATOM 733 N N . GLY A 1 90 ? 2.486 0.455 -0.874 1.00 92.88 90 GLY A N 1
ATOM 734 C CA . GLY A 1 90 ? 3.080 1.078 0.310 1.00 92.88 90 GLY A CA 1
ATOM 735 C C . GLY A 1 90 ? 1.991 1.460 1.305 1.00 92.88 90 GLY A C 1
ATOM 736 O O . GLY A 1 90 ? 0.931 1.922 0.888 1.00 92.88 90 GLY A O 1
ATOM 737 N N . TYR A 1 91 ? 2.231 1.297 2.604 1.00 94.25 91 TYR A N 1
ATOM 738 C CA . TYR A 1 91 ? 1.252 1.630 3.640 1.00 94.25 91 TYR A CA 1
ATOM 739 C C . TYR A 1 91 ? 1.904 2.153 4.918 1.00 94.25 91 TYR A C 1
ATOM 741 O O . TYR A 1 91 ? 3.041 1.810 5.243 1.00 94.25 91 TYR A O 1
ATOM 749 N N . THR A 1 92 ? 1.123 2.906 5.688 1.00 93.88 92 THR A N 1
ATOM 750 C CA . THR A 1 92 ? 1.458 3.339 7.046 1.00 93.88 92 THR A CA 1
ATOM 751 C C . THR A 1 92 ? 0.209 3.248 7.912 1.00 93.88 92 THR A C 1
ATOM 753 O O . THR A 1 92 ? -0.860 3.676 7.488 1.00 93.88 92 THR A O 1
ATOM 756 N N . VAL A 1 93 ? 0.347 2.713 9.127 1.00 95.00 93 VAL A N 1
ATOM 757 C CA . VAL A 1 93 ? -0.707 2.725 10.153 1.00 95.00 93 VAL A CA 1
ATOM 758 C C . VAL A 1 93 ? -0.246 3.606 11.306 1.00 95.00 93 VAL A C 1
ATOM 760 O O . VAL A 1 93 ? 0.860 3.420 11.844 1.00 95.00 93 VAL A O 1
ATOM 763 N N . GLU A 1 94 ? -1.101 4.551 11.679 1.00 96.00 94 GLU A N 1
ATOM 764 C CA . GLU A 1 94 ? -0.860 5.494 12.762 1.00 96.00 94 GLU A CA 1
ATOM 765 C C . GLU A 1 94 ? -0.624 4.753 14.088 1.00 96.00 94 GLU A C 1
ATOM 767 O O . GLU A 1 94 ? -1.304 3.756 14.358 1.00 96.00 94 GLU A O 1
ATOM 772 N N . PRO A 1 95 ? 0.324 5.198 14.940 1.00 94.56 95 PRO A N 1
ATOM 773 C CA . PRO A 1 95 ? 0.712 4.477 16.153 1.00 94.56 95 PRO A CA 1
ATOM 774 C C . PRO A 1 95 ? -0.457 4.057 17.050 1.00 94.56 95 PRO A C 1
ATOM 776 O O . PRO A 1 95 ? -0.456 2.931 17.541 1.00 94.56 95 PRO A O 1
ATOM 779 N N . ALA A 1 96 ? -1.465 4.922 17.199 1.00 96.00 96 ALA A N 1
ATOM 780 C CA . ALA A 1 96 ? -2.645 4.680 18.031 1.00 96.00 96 ALA A CA 1
ATOM 781 C C . ALA A 1 96 ? -3.552 3.539 17.527 1.00 96.00 96 ALA A C 1
ATOM 783 O O . ALA A 1 96 ? -4.356 3.020 18.294 1.00 96.00 96 ALA A O 1
ATOM 784 N N . TYR A 1 97 ? -3.417 3.133 16.262 1.00 95.06 97 TYR A N 1
ATOM 785 C CA . TYR A 1 97 ? -4.288 2.150 15.607 1.00 95.06 97 TYR A CA 1
ATOM 786 C C . TYR A 1 97 ? -3.561 0.844 15.253 1.00 95.06 97 TYR A C 1
ATOM 788 O O . TYR A 1 97 ? -4.145 -0.073 14.671 1.00 95.06 97 TYR A O 1
ATOM 796 N N . ARG A 1 98 ? -2.279 0.712 15.615 1.00 92.56 98 ARG A N 1
ATOM 797 C CA . ARG A 1 98 ? -1.500 -0.518 15.396 1.00 92.56 98 ARG A CA 1
ATOM 798 C C . ARG A 1 98 ? -2.037 -1.677 16.242 1.00 92.56 98 ARG A C 1
ATOM 800 O O . ARG A 1 98 ? -2.726 -1.473 17.230 1.00 92.56 98 ARG A O 1
ATOM 807 N N . GLY A 1 99 ? -1.709 -2.907 15.843 1.00 90.44 99 GLY A N 1
ATOM 808 C CA . GLY A 1 99 ? -2.151 -4.131 16.532 1.00 90.44 99 GLY A CA 1
ATOM 809 C C . GLY A 1 99 ? -3.476 -4.721 16.031 1.00 90.44 99 GLY A C 1
ATOM 810 O O . GLY A 1 99 ? -3.786 -5.849 16.382 1.00 90.44 99 GLY A O 1
ATOM 811 N N . HIS A 1 100 ? -4.196 -4.020 15.149 1.00 91.75 100 HIS A N 1
ATOM 812 C CA . HIS A 1 100 ? -5.506 -4.441 14.617 1.00 91.75 100 HIS A CA 1
ATOM 813 C C . HIS A 1 100 ? -5.447 -4.986 13.180 1.00 91.75 100 HIS A C 1
ATOM 815 O O . HIS A 1 100 ? -6.462 -5.102 12.500 1.00 91.75 100 HIS A O 1
ATOM 821 N N . HIS A 1 101 ? -4.244 -5.273 12.674 1.00 93.00 101 HIS A N 1
ATOM 822 C CA . HIS A 1 101 ? -4.033 -5.815 11.324 1.00 93.00 101 HIS A CA 1
ATOM 823 C C . HIS A 1 101 ? -4.568 -4.946 10.163 1.00 93.00 101 HIS A C 1
ATOM 825 O O . HIS A 1 101 ? -4.703 -5.434 9.043 1.00 93.00 101 HIS A O 1
ATOM 831 N N . TYR A 1 102 ? -4.800 -3.644 10.375 1.00 95.12 102 TYR A N 1
ATOM 832 C CA . TYR A 1 102 ? -5.320 -2.754 9.327 1.00 95.12 102 TYR A CA 1
ATOM 833 C C . TYR A 1 102 ? -4.455 -2.715 8.063 1.00 95.12 102 TYR A C 1
ATOM 835 O O . TYR A 1 102 ? -5.000 -2.639 6.968 1.00 95.12 102 TYR A O 1
ATOM 843 N N . ALA A 1 103 ? -3.128 -2.834 8.179 1.00 92.88 103 ALA A N 1
ATOM 844 C CA . ALA A 1 103 ? -2.244 -2.891 7.016 1.00 92.88 103 ALA A CA 1
ATOM 845 C C . ALA A 1 103 ? -2.534 -4.105 6.116 1.00 92.88 103 ALA A C 1
ATOM 847 O O . ALA A 1 103 ? -2.735 -3.938 4.915 1.00 92.88 103 ALA A O 1
ATOM 848 N N . SER A 1 104 ? -2.593 -5.317 6.682 1.00 92.50 104 SER A N 1
ATOM 849 C CA . SER A 1 104 ? -2.836 -6.540 5.906 1.00 92.50 104 SER A CA 1
ATOM 850 C C . SER A 1 104 ? -4.249 -6.585 5.340 1.00 92.50 104 SER A C 1
ATOM 852 O O . SER A 1 104 ? -4.420 -6.906 4.167 1.00 92.50 104 SER A O 1
ATOM 854 N N . ARG A 1 105 ? -5.247 -6.185 6.135 1.00 95.50 105 ARG A N 1
ATOM 855 C CA . ARG A 1 105 ? -6.649 -6.082 5.699 1.00 95.50 105 ARG A CA 1
ATOM 856 C C . ARG A 1 105 ? -6.801 -5.098 4.536 1.00 95.50 105 ARG A C 1
ATOM 858 O O . ARG A 1 105 ? -7.364 -5.439 3.500 1.00 95.50 105 ARG A O 1
ATOM 865 N N . SER A 1 106 ? -6.166 -3.929 4.636 1.00 97.06 106 SER A N 1
ATOM 866 C CA . SER A 1 106 ? -6.135 -2.936 3.553 1.00 97.06 106 SER A CA 1
ATOM 867 C C . SER A 1 106 ? -5.453 -3.460 2.288 1.00 97.06 106 SER A C 1
ATOM 869 O O . SER A 1 106 ? -5.943 -3.232 1.185 1.00 97.06 106 SER A O 1
ATOM 871 N N . CYS A 1 107 ? -4.334 -4.179 2.429 1.00 95.00 107 CYS A N 1
ATOM 872 C CA . CYS A 1 107 ? -3.652 -4.785 1.284 1.00 95.00 107 CYS A CA 1
ATOM 873 C C . CYS A 1 107 ? -4.555 -5.795 0.566 1.00 95.00 107 CYS A C 1
ATOM 875 O O . CYS A 1 107 ? -4.592 -5.787 -0.660 1.00 95.00 107 CYS A O 1
ATOM 877 N N . HIS A 1 108 ? -5.314 -6.615 1.305 1.00 94.00 108 HIS A N 1
ATOM 878 C CA . HIS A 1 108 ? -6.281 -7.549 0.722 1.00 94.00 108 HIS A CA 1
ATOM 879 C C . HIS A 1 108 ? -7.389 -6.835 -0.061 1.00 94.00 108 HIS A C 1
ATOM 881 O O . HIS A 1 108 ? -7.693 -7.244 -1.183 1.00 94.00 108 HIS A O 1
ATOM 887 N N . LEU A 1 109 ? -7.949 -5.753 0.492 1.00 96.69 109 LEU A N 1
ATOM 888 C CA . LEU A 1 109 ? -9.033 -4.992 -0.140 1.00 96.69 109 LEU A CA 1
ATOM 889 C C . LEU A 1 109 ? -8.657 -4.442 -1.522 1.00 96.69 109 LEU A C 1
ATOM 891 O O . LEU A 1 109 ? -9.504 -4.387 -2.409 1.00 96.69 109 LEU A O 1
ATOM 895 N N . VAL A 1 110 ? -7.391 -4.077 -1.747 1.00 96.81 110 VAL A N 1
ATOM 896 C CA . VAL A 1 110 ? -6.952 -3.506 -3.033 1.00 96.81 110 VAL A CA 1
ATOM 897 C C . VAL A 1 110 ? -6.497 -4.538 -4.070 1.00 96.81 110 VAL A C 1
ATOM 899 O O . VAL A 1 110 ? -6.264 -4.168 -5.224 1.00 96.81 110 VAL A O 1
ATOM 902 N N . LEU A 1 111 ? -6.396 -5.828 -3.721 1.00 93.50 111 LEU A N 1
ATOM 903 C CA . LEU A 1 111 ? -5.962 -6.868 -4.668 1.00 93.50 111 LEU A CA 1
ATOM 904 C C . LEU A 1 111 ? -6.863 -6.976 -5.913 1.00 93.50 111 LEU A C 1
ATOM 906 O O . LEU A 1 111 ? -6.314 -7.088 -7.014 1.00 93.50 111 LEU A O 1
ATOM 910 N N . PRO A 1 112 ? -8.210 -6.905 -5.816 1.00 93.25 112 PRO A N 1
ATOM 911 C CA . PRO A 1 112 ? -9.071 -6.917 -6.998 1.00 93.25 112 PRO A CA 1
ATOM 912 C C . PRO A 1 112 ? -8.814 -5.731 -7.936 1.00 93.25 112 PRO A C 1
ATOM 914 O O . PRO A 1 112 ? -8.787 -5.911 -9.154 1.00 93.25 112 PRO A O 1
ATOM 917 N N . LEU A 1 113 ? -8.563 -4.535 -7.386 1.00 95.56 113 LEU A N 1
ATOM 918 C CA . LEU A 1 113 ? -8.220 -3.350 -8.175 1.00 95.56 113 LEU A CA 1
ATOM 919 C C . LEU A 1 113 ? -6.872 -3.536 -8.886 1.00 95.56 113 LEU A C 1
ATOM 921 O O . LEU A 1 113 ? -6.778 -3.278 -10.086 1.00 95.56 113 LEU A O 1
ATOM 925 N N . ALA A 1 114 ? -5.849 -4.021 -8.175 1.00 94.31 114 ALA A N 1
ATOM 926 C CA . ALA A 1 114 ? -4.534 -4.299 -8.753 1.00 94.31 114 ALA A CA 1
ATOM 927 C C . ALA A 1 114 ? -4.622 -5.325 -9.897 1.00 94.31 114 ALA A C 1
ATOM 929 O O . ALA A 1 114 ? -4.106 -5.081 -10.990 1.00 94.31 114 ALA A O 1
ATOM 930 N N . ARG A 1 115 ? -5.369 -6.419 -9.690 1.00 91.12 115 ARG A N 1
ATOM 931 C CA . ARG A 1 115 ? -5.652 -7.420 -10.730 1.00 91.12 115 ARG A CA 1
ATOM 932 C C . ARG A 1 115 ? -6.384 -6.804 -11.921 1.00 91.12 115 ARG A C 1
ATOM 934 O O . ARG A 1 115 ? -6.037 -7.088 -13.062 1.00 91.12 115 ARG A O 1
ATOM 941 N N . GLY A 1 116 ? -7.362 -5.932 -11.675 1.00 91.31 116 GLY A N 1
ATOM 942 C CA . GLY A 1 116 ? -8.082 -5.215 -12.728 1.00 91.31 116 GLY A CA 1
ATOM 943 C C . GL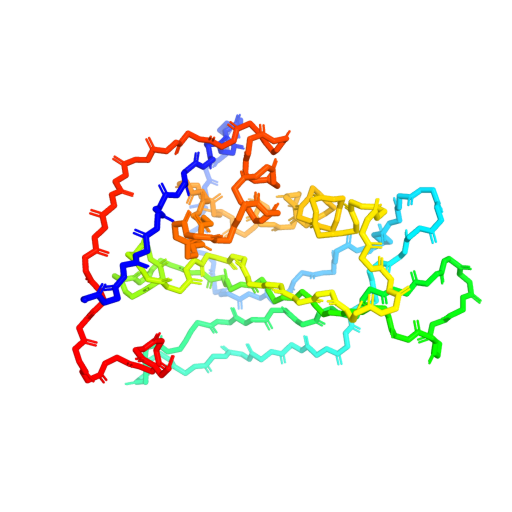Y A 1 116 ? -7.166 -4.376 -13.624 1.00 91.31 116 GLY A C 1
ATOM 944 O O . GLY A 1 116 ? -7.450 -4.217 -14.809 1.00 91.31 116 GLY A O 1
ATOM 945 N N . HIS A 1 117 ? -6.047 -3.876 -13.097 1.00 92.31 117 HIS A N 1
ATOM 946 C CA . HIS A 1 117 ? -5.019 -3.171 -13.875 1.00 92.31 117 HIS A CA 1
ATOM 947 C C . HIS A 1 117 ? -3.969 -4.074 -14.511 1.00 92.31 117 HIS A C 1
ATOM 949 O O . HIS A 1 117 ? -3.098 -3.574 -15.217 1.00 92.31 117 HIS A O 1
ATOM 955 N N . GLY A 1 118 ? -4.051 -5.385 -14.300 1.00 90.12 118 GLY A N 1
ATOM 956 C CA . GLY A 1 118 ? -3.095 -6.320 -14.869 1.00 90.12 118 GLY A CA 1
ATOM 957 C C . GLY A 1 118 ? -1.800 -6.481 -14.106 1.00 90.12 118 GLY A C 1
ATOM 958 O O . GLY A 1 118 ? -0.839 -6.981 -14.678 1.00 90.12 118 GLY A O 1
ATOM 959 N N . ILE A 1 119 ? -1.760 -6.052 -12.847 1.00 91.00 119 ILE A N 1
ATOM 960 C CA . ILE A 1 119 ? -0.596 -6.274 -12.000 1.00 91.00 119 ILE A CA 1
ATOM 961 C C . ILE A 1 119 ? -0.527 -7.771 -11.686 1.00 91.00 119 ILE A C 1
ATOM 963 O O . ILE A 1 119 ? -1.347 -8.288 -10.932 1.00 91.00 119 ILE A O 1
ATOM 967 N N . ASP A 1 120 ? 0.421 -8.469 -12.303 1.00 85.94 120 ASP A N 1
ATOM 968 C CA . ASP A 1 120 ? 0.791 -9.853 -12.004 1.00 85.94 120 ASP A CA 1
ATOM 969 C C . ASP A 1 120 ? 2.239 -10.090 -12.477 1.00 85.94 120 ASP A C 1
ATOM 971 O O . ASP A 1 120 ? 2.501 -10.026 -13.680 1.00 85.94 120 ASP A O 1
ATOM 975 N N . PRO A 1 121 ? 3.189 -10.374 -11.575 1.00 87.75 121 PRO A N 1
ATOM 976 C CA . PRO A 1 121 ? 3.006 -10.499 -10.132 1.00 87.75 121 PRO A CA 1
ATOM 977 C C . PRO A 1 121 ? 2.895 -9.146 -9.399 1.00 87.75 121 PRO A C 1
ATOM 979 O O . PRO A 1 121 ? 3.394 -8.122 -9.864 1.00 87.75 121 PRO A O 1
ATOM 982 N N . LEU A 1 122 ? 2.283 -9.155 -8.208 1.00 90.44 122 LEU A N 1
ATOM 983 C CA . LEU A 1 122 ? 2.245 -8.012 -7.292 1.00 90.44 122 LEU A CA 1
ATOM 984 C C . LEU A 1 122 ? 3.414 -8.077 -6.308 1.00 90.44 122 LEU A C 1
ATOM 986 O O . LEU A 1 122 ? 3.599 -9.074 -5.610 1.00 90.44 122 LEU A O 1
ATOM 990 N N . TRP A 1 123 ? 4.165 -6.983 -6.219 1.00 90.50 123 TRP A N 1
ATOM 991 C CA . TRP A 1 123 ? 5.310 -6.858 -5.316 1.00 90.50 123 TRP A CA 1
ATOM 992 C C . TRP A 1 123 ? 4.961 -6.047 -4.072 1.00 90.50 123 TRP A C 1
ATOM 994 O O . TRP A 1 123 ? 4.398 -4.956 -4.179 1.00 90.50 123 TRP A O 1
ATOM 1004 N N . ILE A 1 124 ? 5.339 -6.550 -2.901 1.00 88.38 124 ILE A N 1
ATOM 1005 C CA . ILE A 1 124 ? 5.301 -5.819 -1.631 1.00 88.38 124 ILE A CA 1
ATOM 1006 C C . ILE A 1 124 ? 6.696 -5.890 -1.038 1.00 88.38 124 ILE A C 1
ATOM 1008 O O . ILE A 1 124 ? 7.279 -6.967 -0.931 1.00 88.38 124 ILE A O 1
ATOM 1012 N N . THR A 1 125 ? 7.232 -4.744 -0.647 1.00 85.19 125 THR A N 1
ATOM 1013 C CA . THR A 1 125 ? 8.562 -4.664 -0.061 1.00 85.19 125 THR A CA 1
ATOM 1014 C C . THR A 1 125 ? 8.453 -4.186 1.381 1.00 85.19 125 THR A C 1
ATOM 1016 O O . THR A 1 125 ? 7.575 -3.397 1.740 1.00 85.19 125 THR A O 1
ATOM 1019 N N . CYS A 1 126 ? 9.307 -4.700 2.262 1.00 85.25 126 CYS A N 1
ATOM 1020 C CA . CYS A 1 126 ? 9.367 -4.203 3.633 1.00 85.25 126 CYS A CA 1
ATOM 1021 C C . CYS A 1 126 ? 10.770 -4.286 4.224 1.00 85.25 126 CYS A C 1
ATOM 1023 O O . CYS A 1 126 ? 11.559 -5.167 3.887 1.00 85.25 126 CYS A O 1
ATOM 1025 N N . ASN A 1 127 ? 11.070 -3.405 5.177 1.00 80.69 127 ASN A N 1
ATOM 1026 C CA . ASN A 1 127 ? 12.311 -3.492 5.944 1.00 80.69 127 ASN A CA 1
ATOM 1027 C C . ASN A 1 127 ? 12.390 -4.863 6.680 1.00 80.69 127 ASN A C 1
ATOM 1029 O O . ASN A 1 127 ? 11.415 -5.240 7.337 1.00 80.69 127 ASN A O 1
ATOM 1033 N N . PRO A 1 128 ? 13.513 -5.611 6.598 1.00 76.94 128 PRO A N 1
ATOM 1034 C CA . PRO A 1 128 ? 13.732 -6.887 7.286 1.00 76.94 128 PRO A CA 1
ATOM 1035 C C . PRO A 1 128 ? 13.436 -6.876 8.787 1.00 76.94 128 PRO A C 1
ATOM 1037 O O . PRO A 1 128 ? 12.938 -7.876 9.317 1.00 76.94 128 PRO A O 1
ATOM 1040 N N . GLU A 1 129 ? 13.706 -5.744 9.436 1.00 79.50 129 GLU A N 1
ATOM 1041 C CA . GLU A 1 129 ? 13.532 -5.545 10.876 1.00 79.50 129 GLU A CA 1
ATOM 1042 C C . GLU A 1 129 ? 12.091 -5.150 11.235 1.00 79.50 129 GLU A C 1
ATOM 1044 O O . GLU A 1 129 ? 11.674 -5.227 12.392 1.00 79.50 129 GLU A O 1
ATOM 1049 N N . ASN A 1 130 ? 11.274 -4.790 10.239 1.00 81.62 130 ASN A N 1
ATOM 1050 C CA . ASN A 1 130 ? 9.862 -4.485 10.427 1.00 81.62 130 ASN A CA 1
ATOM 1051 C C . ASN A 1 130 ? 9.038 -5.781 10.499 1.00 81.62 130 ASN A C 1
ATOM 1053 O O . ASN A 1 130 ? 8.383 -6.210 9.546 1.00 81.62 130 ASN A O 1
ATOM 1057 N N . THR A 1 131 ? 9.083 -6.415 11.672 1.00 82.31 131 THR A N 1
ATOM 1058 C CA . THR A 1 131 ? 8.333 -7.643 11.978 1.00 82.31 131 THR A CA 1
ATOM 1059 C C . THR A 1 131 ? 6.825 -7.521 11.680 1.00 82.31 131 THR A C 1
ATOM 1061 O O . THR A 1 131 ? 6.283 -8.450 11.076 1.00 82.31 131 THR A O 1
ATOM 1064 N N . PRO A 1 132 ? 6.128 -6.410 12.011 1.00 82.75 132 PRO A N 1
ATOM 1065 C CA . PRO A 1 132 ? 4.728 -6.215 11.615 1.00 82.75 132 PRO A CA 1
ATOM 1066 C C . PRO A 1 132 ? 4.477 -6.294 10.101 1.00 82.75 132 PRO A C 1
ATOM 1068 O O . PRO A 1 132 ? 3.533 -6.957 9.664 1.00 82.75 132 PRO A O 1
ATOM 1071 N N . SER A 1 133 ? 5.327 -5.661 9.287 1.00 80.50 133 SER A N 1
ATOM 1072 C CA . SER A 1 133 ? 5.191 -5.702 7.827 1.00 80.50 133 SER A CA 1
ATOM 1073 C C . SER A 1 133 ? 5.505 -7.074 7.239 1.00 80.50 133 SER A C 1
ATOM 1075 O O . SER A 1 133 ? 4.850 -7.501 6.289 1.00 80.50 133 SER A O 1
ATOM 1077 N N . ARG A 1 134 ? 6.442 -7.813 7.841 1.00 83.88 134 ARG A N 1
ATOM 1078 C CA . ARG A 1 134 ? 6.708 -9.208 7.462 1.00 83.88 134 ARG A CA 1
ATOM 1079 C C . ARG A 1 134 ? 5.497 -10.101 7.704 1.00 83.88 134 ARG A C 1
ATOM 1081 O O . ARG A 1 134 ? 5.071 -10.792 6.788 1.00 83.88 134 ARG A O 1
ATOM 1088 N N . ARG A 1 135 ? 4.892 -10.011 8.894 1.00 83.56 135 ARG A N 1
ATOM 1089 C CA . ARG A 1 135 ? 3.651 -10.738 9.207 1.00 83.56 135 ARG A CA 1
ATOM 1090 C C . ARG A 1 135 ? 2.516 -10.363 8.261 1.00 83.56 135 ARG A C 1
ATOM 1092 O O . ARG A 1 135 ? 1.735 -11.221 7.884 1.00 83.56 135 ARG A O 1
ATOM 1099 N N . THR A 1 136 ? 2.442 -9.097 7.851 1.00 83.81 136 THR A N 1
ATOM 1100 C CA . THR A 1 136 ? 1.481 -8.658 6.830 1.00 83.81 136 THR A CA 1
ATOM 1101 C C . THR A 1 136 ? 1.687 -9.414 5.515 1.00 83.81 136 THR A C 1
ATOM 1103 O O . THR A 1 136 ? 0.720 -9.937 4.974 1.00 83.81 136 THR A O 1
ATOM 1106 N N . CYS A 1 137 ? 2.928 -9.538 5.035 1.00 83.75 137 CYS A N 1
ATOM 1107 C CA . CYS A 1 137 ? 3.237 -10.292 3.815 1.00 83.75 137 CYS A CA 1
ATOM 1108 C C . CYS A 1 137 ? 2.918 -11.791 3.954 1.00 83.75 137 CYS A C 1
ATOM 1110 O O . CYS A 1 137 ? 2.378 -12.386 3.026 1.00 83.75 137 CYS A O 1
ATOM 1112 N N . GLU A 1 138 ? 3.192 -12.384 5.120 1.00 83.69 138 GLU A N 1
ATOM 1113 C CA . GLU A 1 138 ? 2.860 -13.784 5.429 1.00 83.69 138 GLU A CA 1
ATOM 1114 C C . GLU A 1 138 ? 1.339 -14.027 5.434 1.00 83.69 138 GLU A C 1
ATOM 1116 O O . GLU A 1 138 ? 0.874 -14.972 4.803 1.00 83.69 138 GLU A O 1
ATOM 1121 N N . ILE A 1 139 ? 0.557 -13.150 6.080 1.00 83.69 139 ILE A N 1
ATOM 1122 C CA . ILE A 1 139 ? -0.919 -13.209 6.099 1.00 83.69 139 ILE A CA 1
ATOM 1123 C C . ILE A 1 139 ? -1.487 -13.094 4.683 1.00 83.69 139 ILE A C 1
ATOM 1125 O O . ILE A 1 139 ? -2.416 -13.815 4.331 1.00 83.69 139 ILE A O 1
ATOM 1129 N N . LEU A 1 140 ? -0.897 -12.221 3.861 1.00 82.25 140 LEU A N 1
ATOM 1130 C CA . LEU A 1 140 ? -1.284 -12.051 2.463 1.00 82.25 140 LEU A CA 1
ATOM 1131 C C . LEU A 1 140 ? -0.967 -13.286 1.604 1.00 82.25 140 LEU A C 1
ATOM 1133 O O . LEU A 1 140 ? -1.420 -13.340 0.468 1.00 82.25 140 LEU A O 1
ATOM 1137 N N . GLY A 1 141 ? -0.200 -14.261 2.107 1.00 83.62 141 GLY A N 1
ATOM 1138 C CA . GLY A 1 141 ? 0.263 -15.416 1.336 1.00 83.62 141 GLY A CA 1
ATOM 1139 C C . GLY A 1 141 ? 1.377 -15.075 0.341 1.00 83.62 141 GLY A C 1
ATOM 1140 O O . GLY A 1 141 ? 1.605 -15.820 -0.612 1.00 83.62 141 GLY A O 1
ATOM 1141 N N . ALA A 1 142 ? 2.058 -13.939 0.522 1.00 83.56 142 ALA A N 1
ATOM 1142 C CA . ALA A 1 142 ? 3.149 -13.526 -0.347 1.00 83.56 142 ALA A CA 1
ATOM 1143 C C . ALA A 1 142 ? 4.413 -14.353 -0.067 1.00 83.56 142 ALA A C 1
ATOM 1145 O O . ALA A 1 142 ? 4.748 -14.661 1.078 1.00 83.56 142 ALA A O 1
ATOM 1146 N N . THR A 1 143 ? 5.140 -14.705 -1.125 1.00 84.81 143 THR A N 1
ATOM 1147 C CA . THR A 1 143 ? 6.374 -15.494 -1.026 1.00 84.81 143 THR A CA 1
ATOM 1148 C C . THR A 1 143 ? 7.575 -14.562 -0.952 1.00 84.81 143 THR A C 1
ATOM 1150 O O . THR A 1 143 ? 7.715 -13.686 -1.802 1.00 84.81 143 THR A O 1
ATOM 1153 N N . LEU A 1 144 ? 8.450 -14.749 0.042 1.00 85.69 144 LEU A N 1
ATOM 1154 C CA . LEU A 1 144 ? 9.732 -14.042 0.111 1.00 85.69 144 LEU A CA 1
ATOM 1155 C C . LEU A 1 144 ? 10.603 -14.457 -1.081 1.00 85.69 144 LEU A C 1
ATOM 1157 O O . LEU A 1 144 ? 10.919 -15.637 -1.220 1.00 85.69 144 LEU A O 1
ATOM 1161 N N . THR A 1 145 ? 11.008 -13.500 -1.911 1.00 84.75 145 THR A N 1
ATOM 1162 C CA . THR A 1 145 ? 11.868 -13.754 -3.074 1.00 84.75 145 THR A CA 1
ATOM 1163 C C . THR A 1 145 ? 13.333 -13.493 -2.761 1.00 84.75 145 THR A C 1
ATOM 1165 O O . THR A 1 145 ? 14.185 -14.322 -3.062 1.00 84.75 145 THR A O 1
ATOM 1168 N N . GLU A 1 146 ? 13.637 -12.354 -2.138 1.00 84.75 146 GLU A N 1
ATOM 1169 C CA . GLU A 1 146 ? 15.011 -11.908 -1.907 1.00 84.75 146 GLU A CA 1
ATOM 1170 C C . GLU A 1 146 ? 15.113 -10.891 -0.764 1.00 84.75 146 GLU A C 1
ATOM 1172 O O . GLU A 1 146 ? 14.123 -10.309 -0.309 1.00 84.75 146 GLU A O 1
ATOM 1177 N N . VAL A 1 147 ? 16.347 -10.679 -0.302 1.00 85.94 147 VAL A N 1
ATOM 1178 C CA . VAL A 1 147 ? 16.717 -9.596 0.610 1.00 85.94 147 VAL A CA 1
ATOM 1179 C C . VAL A 1 147 ? 17.882 -8.843 -0.012 1.00 85.94 147 VAL A C 1
ATOM 1181 O O . VAL A 1 147 ? 18.971 -9.403 -0.135 1.00 85.94 147 VAL A O 1
ATOM 1184 N N . ILE A 1 148 ? 17.668 -7.586 -0.391 1.00 85.81 148 ILE A N 1
ATOM 1185 C CA . ILE A 1 148 ? 18.661 -6.802 -1.134 1.00 85.81 148 ILE A CA 1
ATOM 1186 C C . ILE A 1 148 ? 19.054 -5.528 -0.383 1.00 85.81 148 ILE A C 1
ATOM 1188 O O . ILE A 1 148 ? 18.242 -4.977 0.368 1.00 85.81 148 ILE A O 1
ATOM 1192 N N . PRO A 1 149 ? 20.303 -5.049 -0.529 1.00 86.50 149 PRO A N 1
ATOM 1193 C CA . PRO A 1 149 ? 20.699 -3.753 0.000 1.00 86.50 149 PRO A CA 1
ATOM 1194 C C . PRO A 1 149 ? 20.012 -2.621 -0.768 1.00 86.50 149 PRO A C 1
ATOM 1196 O O . PRO A 1 149 ? 19.894 -2.666 -1.991 1.00 86.50 149 PRO A O 1
ATOM 1199 N N . ILE A 1 150 ? 19.599 -1.584 -0.044 1.00 82.62 150 ILE A N 1
ATOM 1200 C CA . ILE A 1 150 ? 19.086 -0.354 -0.649 1.00 82.62 150 ILE A CA 1
ATOM 1201 C C . ILE A 1 150 ? 20.296 0.487 -1.102 1.00 82.62 150 ILE A C 1
ATOM 1203 O O . ILE A 1 150 ? 21.221 0.674 -0.301 1.00 82.62 150 ILE A O 1
ATOM 1207 N N . PRO A 1 151 ? 20.336 0.991 -2.350 1.00 85.38 151 PRO A N 1
ATOM 1208 C CA . PRO A 1 151 ? 21.385 1.904 -2.803 1.00 85.38 151 PRO A CA 1
ATOM 1209 C C . PRO A 1 151 ? 21.434 3.192 -1.966 1.00 85.38 151 PRO A C 1
ATOM 1211 O O . PRO A 1 151 ? 20.400 3.721 -1.577 1.00 85.38 151 PRO A O 1
ATOM 1214 N N . GLN A 1 152 ? 22.625 3.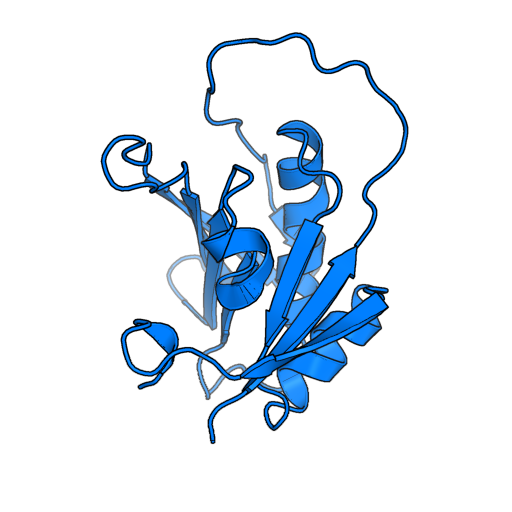744 -1.707 1.00 85.56 152 GLN A N 1
ATOM 1215 C CA . GLN A 1 152 ? 22.777 4.943 -0.855 1.00 85.56 152 GLN A CA 1
ATOM 1216 C C . GLN A 1 152 ? 22.099 6.203 -1.414 1.00 85.56 152 GLN A C 1
ATOM 1218 O O . GLN A 1 152 ? 21.773 7.116 -0.661 1.00 85.56 152 GLN A O 1
ATOM 1223 N N . ASN A 1 153 ? 21.926 6.264 -2.732 1.00 83.88 153 ASN A N 1
ATOM 1224 C CA . ASN A 1 153 ? 21.275 7.357 -3.449 1.00 83.88 153 ASN A CA 1
ATOM 1225 C C . ASN A 1 153 ? 19.761 7.152 -3.618 1.00 83.88 153 ASN A C 1
ATOM 1227 O O . ASN A 1 153 ? 19.109 7.983 -4.249 1.00 83.88 153 ASN A O 1
ATOM 1231 N N . ASP A 1 154 ? 19.210 6.058 -3.092 1.00 82.75 154 ASP A N 1
ATOM 1232 C CA . ASP A 1 154 ? 17.785 5.771 -3.168 1.00 82.75 154 ASP A CA 1
ATOM 1233 C C . ASP A 1 154 ? 17.008 6.556 -2.091 1.00 82.75 154 ASP A C 1
ATOM 1235 O O . ASP A 1 154 ? 17.460 6.630 -0.941 1.00 82.75 154 ASP A O 1
ATOM 1239 N N . PRO A 1 155 ? 15.822 7.114 -2.405 1.00 78.31 155 PRO A N 1
ATOM 1240 C CA . PRO A 1 155 ? 14.980 7.791 -1.418 1.00 78.31 155 PRO A CA 1
ATOM 1241 C C . PRO A 1 155 ? 14.635 6.942 -0.182 1.00 78.31 155 PRO A C 1
ATOM 1243 O O . PRO A 1 155 ? 14.391 7.500 0.886 1.00 78.31 155 PRO A O 1
ATOM 1246 N N . LEU A 1 156 ? 14.624 5.609 -0.296 1.00 76.94 156 LEU A N 1
ATOM 1247 C CA . LEU A 1 156 ? 14.340 4.676 0.799 1.00 76.94 156 LEU A CA 1
ATOM 1248 C C . LEU A 1 156 ? 15.553 4.392 1.703 1.00 76.94 156 LEU A C 1
ATOM 1250 O O . LEU A 1 156 ? 15.423 3.663 2.687 1.00 76.94 156 LEU A O 1
ATOM 1254 N N . TYR A 1 157 ? 16.731 4.954 1.412 1.00 78.50 157 TYR A N 1
ATOM 1255 C CA . TYR A 1 157 ? 17.932 4.770 2.235 1.00 78.50 157 TYR A CA 1
ATOM 1256 C C . TYR A 1 157 ? 17.932 5.617 3.526 1.00 78.50 157 TYR A C 1
ATOM 1258 O O . TYR A 1 157 ? 18.840 5.476 4.350 1.00 78.50 157 TYR A O 1
ATOM 1266 N N . GLN A 1 158 ? 16.941 6.491 3.738 1.00 61.66 158 GLN A N 1
ATOM 1267 C CA . GLN A 1 158 ? 16.864 7.406 4.894 1.00 61.66 158 GLN A CA 1
ATOM 1268 C C . GLN A 1 158 ? 16.615 6.742 6.235 1.00 61.66 158 GLN A C 1
ATOM 1270 O O . GLN A 1 158 ? 15.958 5.677 6.289 1.00 61.66 158 GLN A O 1
#

Solvent-accessible surface area (backbone atoms only — not comparable to full-atom values): 9348 Å² total; per-residue (Å²): 134,60,49,35,31,32,26,42,34,80,63,82,74,94,71,90,80,73,97,63,85,90,72,92,74,85,74,72,88,37,73,56,91,65,38,26,51,46,82,76,49,77,45,83,47,40,73,93,78,72,36,50,29,31,43,34,26,35,33,16,45,57,98,37,82,87,47,72,41,28,39,40,35,44,46,58,71,90,44,72,60,30,66,71,61,56,19,33,46,44,76,50,66,39,81,94,54,58,92,69,55,58,70,42,55,51,55,57,62,45,46,64,52,42,44,74,73,63,46,65,66,39,31,40,44,38,48,75,83,40,59,71,55,50,52,30,39,54,76,71,65,33,44,79,75,50,75,45,73,55,53,86,89,40,88,84,54,114

pLDDT: mean 87.0, std 11.55, range [46.19, 98.5]

Sequence (158 aa):
MKQIKNFVFNLRDRQEIKSSPFRFRDPGPLVDDDLELVLTNMQSGDPRQRYVPVYIFHMTPLGRPQTVMGQLSLRIGHTEHIEMYAGHIGYTVEPAYRGHHYASRSCHLVLPLARGHGIDPLWITCNPENTPSRRTCEILGATLTEVIPIPQNDPLYQ

Radius of gyration: 15.44 Å; Cα contacts (8 Å, |Δi|>4): 284; chains: 1; bounding box: 43×28×43 Å

Seconda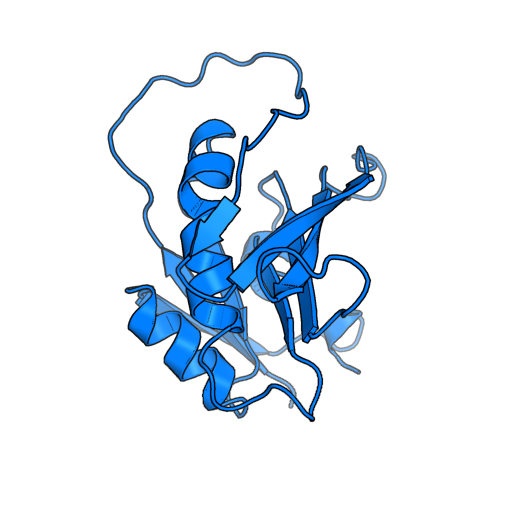ry structure (DSSP, 8-state):
--EEEEEEE---S------PPP--------EETTEEEEEEEEE--BGGGTBPPEEEEEEEETT-TT---EEEEEE-S--HHIIIII-SEEEEE-GGGTTS-HHHHHHHHHHHHHHHTT--SEEEEE-TT-HHHHHHHHHTTPEEEEEEEPPTTSGGG-

Mean predicted aligned error: 5.96 Å

Foldseek 3Di:
DFKKWKWKDFLDDDDDDDDDPDDQDDLPWQDDQQWTWAFDDWDCFDVVVPGAIKTKTFIDGPPGRVDGQWIKIAGQDDDPCCRGPVWRIDMDGDPVNPPPLSVLSNVVSCSVVNVVSVCGTGMDMDTPPPPSVVVSCVSNVIHTDDMGHDDCPDPVVD

Nearest PDB structures (foldseek):
  7b3a-assembly1_A  TM=5.919E-01  e=1.124E-02  Paenibacillus larvae subsp. larvae
  1sqh-assembly1_A  TM=5.954E-01  e=2.710E-02  Drosophila melanogaster
  2ft0-assembly1_B  TM=5.403E-01  e=1.107E-01  Escherichia coli CFT073
  3ddd-assembly1_A  TM=4.534E-01  e=5.391E-01  Pyrococcus horikoshii
  8t2x-assembly1_eI  TM=1.609E-01  e=5.967E+00  Saccharomyces cerevisiae